Protein AF-A0A671E7N6-F1 (afdb_monomer)

pLDDT: mean 70.08, std 12.47, range [36.19, 86.0]

Solvent-accessible surface area (backbone atoms only — not comparable to full-atom values): 4713 Å² total; per-residue (Å²): 132,85,80,80,75,70,76,79,47,74,74,77,76,51,87,85,71,54,75,71,54,52,71,70,48,51,75,65,57,52,49,51,50,53,50,53,53,51,50,50,52,52,50,52,65,71,64,38,94,81,75,60,65,67,67,56,60,51,48,53,51,49,53,48,48,53,65,57,55,58,62,76,79,111

Structure (mmCIF, N/CA/C/O backbone):
data_AF-A0A671E7N6-F1
#
_entry.id   AF-A0A671E7N6-F1
#
loop_
_atom_site.group_PDB
_atom_site.id
_atom_site.type_symbol
_atom_site.label_atom_id
_atom_site.label_alt_id
_atom_site.label_comp_id
_atom_site.label_asym_id
_atom_site.label_entity_id
_atom_site.label_seq_id
_atom_site.pdbx_PDB_ins_code
_atom_site.Cartn_x
_atom_site.Cartn_y
_atom_site.Cartn_z
_atom_site.occupancy
_atom_site.B_iso_or_equiv
_atom_site.auth_seq_id
_atom_site.auth_comp_id
_atom_site.auth_asym_id
_atom_site.auth_atom_id
_atom_site.pdbx_PDB_model_num
ATOM 1 N N . MET A 1 1 ? -5.133 19.010 -30.379 1.00 36.19 1 MET A N 1
ATOM 2 C CA . MET A 1 1 ? -5.600 18.006 -29.400 1.00 36.19 1 MET A CA 1
ATOM 3 C C . MET A 1 1 ? -4.927 18.339 -28.085 1.00 36.19 1 MET A C 1
ATOM 5 O O . MET A 1 1 ? -3.717 18.190 -27.992 1.00 36.19 1 MET A O 1
ATOM 9 N N . ALA A 1 2 ? -5.662 18.924 -27.140 1.00 39.78 2 ALA A N 1
ATOM 10 C CA . ALA A 1 2 ? -5.120 19.212 -25.819 1.00 39.78 2 ALA A CA 1
ATOM 11 C C . ALA A 1 2 ? -4.904 17.873 -25.106 1.00 39.78 2 ALA A C 1
ATOM 13 O O . ALA A 1 2 ? -5.869 17.174 -24.799 1.00 39.78 2 ALA A O 1
ATOM 14 N N . LEU A 1 3 ? -3.643 17.487 -24.916 1.00 44.34 3 LEU A N 1
ATOM 15 C CA . LEU A 1 3 ? -3.298 16.404 -24.010 1.00 44.34 3 LEU A CA 1
ATOM 16 C C . LEU A 1 3 ? -3.603 16.923 -22.605 1.00 44.34 3 LEU A C 1
ATOM 18 O O . LEU A 1 3 ? -2.817 17.675 -22.037 1.00 44.34 3 LEU A O 1
ATOM 22 N N . PHE A 1 4 ? -4.762 16.560 -22.059 1.00 45.09 4 PHE A N 1
ATOM 23 C CA . PHE A 1 4 ? -4.970 16.586 -20.616 1.00 45.09 4 PHE A CA 1
ATOM 24 C C . PHE A 1 4 ? -4.019 1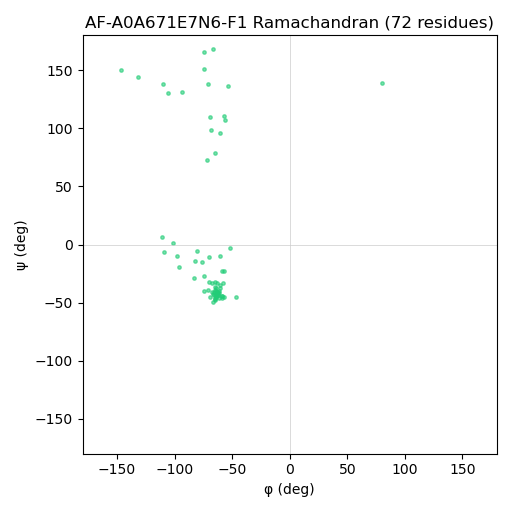5.542 -20.017 1.00 45.09 4 PHE A C 1
ATOM 26 O O . PHE A 1 4 ? -4.417 14.424 -19.706 1.00 45.09 4 PHE A O 1
ATOM 33 N N . GLN A 1 5 ? -2.736 15.886 -19.889 1.00 52.28 5 GLN A N 1
ATOM 34 C CA . GLN A 1 5 ? -1.852 15.232 -18.935 1.00 52.28 5 GLN A CA 1
ATOM 35 C C . GLN A 1 5 ? -2.292 15.722 -17.556 1.00 52.28 5 GLN A C 1
ATOM 37 O O . GLN A 1 5 ? -1.670 16.593 -16.957 1.00 52.28 5 GLN A O 1
ATOM 42 N N . GLY A 1 6 ? -3.448 15.226 -17.102 1.00 51.34 6 GLY A N 1
ATOM 43 C CA . GLY A 1 6 ? -3.821 15.308 -15.703 1.00 51.34 6 GLY A CA 1
ATOM 44 C C . GLY A 1 6 ? -2.698 14.628 -14.942 1.00 51.34 6 GLY A C 1
ATOM 45 O O . GLY A 1 6 ? -2.467 13.434 -15.120 1.00 51.34 6 GLY A O 1
ATOM 46 N N . GLN A 1 7 ? -1.927 15.420 -14.209 1.00 53.62 7 GLN A N 1
ATOM 47 C CA . GLN A 1 7 ? -0.867 14.942 -13.347 1.00 53.62 7 GLN A CA 1
ATOM 48 C C . GLN A 1 7 ? -1.541 14.036 -12.317 1.00 53.62 7 GLN A C 1
ATOM 50 O O . GLN A 1 7 ? -2.133 14.541 -11.371 1.00 53.62 7 GLN A O 1
ATOM 55 N N . LEU A 1 8 ? -1.545 12.720 -12.567 1.00 54.06 8 LEU A N 1
ATOM 56 C CA . LEU A 1 8 ? -2.020 11.733 -11.605 1.00 54.06 8 LEU A CA 1
ATOM 57 C C . LEU A 1 8 ? -1.194 11.950 -10.348 1.00 54.06 8 LEU A C 1
ATOM 59 O O . LEU A 1 8 ? 0.017 11.712 -10.322 1.00 54.06 8 LEU A O 1
ATOM 63 N N . THR A 1 9 ? -1.835 12.521 -9.340 1.00 60.69 9 THR A N 1
ATOM 64 C CA . THR A 1 9 ? -1.186 12.800 -8.076 1.00 60.69 9 THR A CA 1
ATOM 65 C C . THR A 1 9 ? -1.032 11.482 -7.345 1.00 60.69 9 THR A C 1
ATOM 67 O O . THR A 1 9 ? -1.826 10.563 -7.513 1.00 60.69 9 THR A O 1
ATOM 70 N N . PHE A 1 10 ? 0.000 11.372 -6.513 1.00 62.50 10 PHE A N 1
ATOM 71 C CA . PHE A 1 10 ? 0.285 10.160 -5.746 1.00 62.50 10 PHE A CA 1
ATOM 72 C C . PHE A 1 10 ? -0.981 9.606 -5.060 1.00 62.50 10 PHE A C 1
ATOM 74 O O . PHE A 1 10 ? -1.281 8.427 -5.212 1.00 62.50 10 PHE A O 1
ATOM 81 N N . LYS A 1 11 ? -1.785 10.475 -4.432 1.00 62.97 11 LYS A N 1
ATOM 82 C CA . LYS A 1 11 ? -3.077 10.141 -3.802 1.00 62.97 11 LYS A CA 1
ATOM 83 C C . LYS A 1 11 ? -4.117 9.487 -4.716 1.00 62.97 11 LYS A C 1
ATOM 85 O O . LYS A 1 11 ? -5.013 8.824 -4.215 1.00 62.97 11 LYS A O 1
ATOM 90 N N . ASP A 1 12 ? -4.019 9.671 -6.025 1.00 67.00 12 ASP A N 1
ATOM 91 C CA . ASP A 1 12 ? -4.956 9.080 -6.981 1.00 67.00 12 ASP A CA 1
ATOM 92 C C . ASP A 1 12 ? -4.591 7.623 -7.310 1.00 67.00 12 ASP A C 1
ATOM 94 O O . ASP A 1 12 ? -5.402 6.895 -7.876 1.00 67.00 12 ASP A O 1
ATOM 98 N N . MET A 1 13 ? -3.373 7.184 -6.963 1.00 66.81 13 MET A N 1
ATOM 99 C CA . MET A 1 13 ? -2.872 5.838 -7.266 1.00 66.81 13 MET A CA 1
ATOM 100 C C . MET A 1 13 ? -3.049 4.843 -6.117 1.00 66.81 13 MET A C 1
ATOM 102 O O . MET A 1 13 ? -2.977 3.634 -6.340 1.00 66.81 13 MET A O 1
ATOM 106 N N . PHE A 1 14 ? -3.242 5.312 -4.885 1.00 69.31 14 PHE A N 1
ATOM 107 C CA . PHE A 1 14 ? -3.391 4.436 -3.727 1.00 69.31 14 PHE A CA 1
ATOM 108 C C . PHE A 1 14 ? -4.342 5.037 -2.701 1.00 69.31 14 PHE A C 1
ATOM 110 O O . PHE A 1 14 ? -4.464 6.250 -2.550 1.00 69.31 14 PHE A O 1
ATOM 117 N N . ILE A 1 15 ? -5.002 4.142 -1.979 1.00 73.62 15 ILE A N 1
ATOM 118 C CA . ILE A 1 15 ? -5.837 4.482 -0.836 1.00 73.62 15 ILE A CA 1
ATOM 119 C C . ILE A 1 15 ? -4.949 4.356 0.400 1.00 73.62 15 ILE A C 1
ATOM 121 O O . ILE A 1 15 ? -4.238 3.366 0.556 1.00 73.62 15 ILE A O 1
ATOM 125 N N . GLU A 1 16 ? -4.955 5.365 1.259 1.00 75.44 16 GLU A N 1
ATOM 126 C CA . GLU A 1 16 ? -4.270 5.327 2.548 1.00 75.44 16 GLU A CA 1
ATOM 127 C C . GLU A 1 16 ? -5.321 5.171 3.638 1.00 75.44 16 GLU A C 1
ATOM 129 O O . GLU A 1 16 ? -6.315 5.894 3.635 1.00 75.44 16 GLU A O 1
ATOM 134 N N . PHE A 1 17 ? -5.105 4.215 4.536 1.00 77.25 17 PHE A N 1
ATOM 135 C CA . PHE A 1 17 ? -5.943 4.017 5.710 1.00 77.25 17 PHE A CA 1
ATOM 136 C C . PHE A 1 17 ? -5.148 4.419 6.945 1.00 77.25 17 PHE A C 1
ATOM 138 O O . PHE A 1 17 ? -3.971 4.065 7.065 1.00 77.25 17 PHE A O 1
ATOM 145 N N . SER A 1 18 ? -5.790 5.119 7.878 1.00 81.56 18 SER A N 1
ATOM 146 C CA . SER A 1 18 ? -5.252 5.270 9.229 1.00 81.56 18 SER A CA 1
ATOM 147 C C . SER A 1 18 ? -5.238 3.921 9.960 1.00 81.56 18 SER A C 1
ATOM 149 O O . SER A 1 18 ? -5.844 2.940 9.519 1.00 81.56 18 SER A O 1
ATOM 151 N N . GLN A 1 19 ? -4.557 3.850 11.105 1.00 77.44 19 GLN A N 1
ATOM 152 C CA . GLN A 1 19 ? -4.540 2.634 11.920 1.00 77.44 19 GLN A CA 1
ATOM 153 C C . GLN A 1 19 ? -5.953 2.258 12.401 1.00 77.44 19 GLN A C 1
ATOM 155 O O . GLN A 1 19 ? -6.331 1.089 12.358 1.00 77.44 19 GLN A O 1
ATOM 160 N N . GLU A 1 20 ? -6.752 3.249 12.795 1.00 83.06 20 GLU A N 1
ATOM 161 C CA . GLU A 1 20 ? -8.135 3.064 13.239 1.00 83.06 20 GLU A CA 1
ATOM 162 C C . GLU A 1 20 ? -9.040 2.601 12.088 1.00 83.06 20 GLU A C 1
ATOM 164 O O . GLU A 1 20 ? -9.870 1.707 12.265 1.00 83.06 20 GLU A O 1
ATOM 169 N N . GLU A 1 21 ? -8.863 3.168 10.890 1.00 83.94 21 GLU A N 1
ATOM 170 C CA . GLU A 1 21 ? -9.594 2.740 9.694 1.00 83.94 21 GLU A CA 1
ATOM 171 C C . GLU A 1 21 ? -9.209 1.314 9.299 1.00 83.94 21 GLU A C 1
ATOM 173 O O . GLU A 1 21 ? -10.081 0.508 8.982 1.00 83.94 21 GLU A O 1
ATOM 178 N N . TRP A 1 22 ? -7.921 0.972 9.393 1.00 82.06 22 TRP A N 1
ATOM 179 C CA . TRP A 1 22 ? -7.411 -0.367 9.116 1.00 82.06 22 TRP A CA 1
ATOM 180 C C . TRP A 1 22 ? -7.994 -1.428 10.054 1.00 82.06 22 TRP A C 1
ATOM 182 O O . TRP A 1 22 ? -8.351 -2.526 9.610 1.00 82.06 22 TRP A O 1
ATOM 192 N N . GLU A 1 23 ? -8.116 -1.117 11.348 1.00 81.38 23 GLU A N 1
ATOM 193 C CA . GLU A 1 23 ? -8.751 -1.994 12.339 1.00 81.38 23 GLU A CA 1
ATOM 194 C C . GLU A 1 23 ? -10.235 -2.230 12.041 1.00 81.38 23 GLU A C 1
ATOM 196 O O . GLU A 1 23 ? -10.722 -3.344 12.245 1.00 81.38 23 GLU A O 1
ATOM 201 N N . CYS A 1 24 ? -10.916 -1.235 11.468 1.00 85.75 24 CYS A N 1
ATOM 202 C CA . CYS A 1 24 ? -12.308 -1.342 11.037 1.00 85.75 24 CYS A CA 1
ATOM 203 C C . CYS A 1 24 ? -12.508 -2.138 9.732 1.00 85.75 24 CYS A C 1
ATOM 205 O O . CYS A 1 24 ? -13.642 -2.524 9.445 1.00 85.75 24 CYS A O 1
ATOM 207 N N . LEU A 1 25 ? -11.453 -2.392 8.944 1.00 83.94 25 LEU A N 1
ATOM 208 C CA . LEU A 1 25 ? -11.563 -3.161 7.699 1.00 83.94 25 LEU A CA 1
ATOM 209 C C . LEU A 1 25 ? -11.824 -4.645 7.964 1.00 83.94 25 LEU A C 1
ATOM 211 O O . LEU A 1 25 ? -11.161 -5.280 8.790 1.00 83.94 25 LEU A O 1
ATOM 215 N N . ASP A 1 26 ? -12.725 -5.229 7.177 1.00 86.00 26 ASP A N 1
ATOM 216 C CA . ASP A 1 26 ? -12.932 -6.673 7.176 1.00 86.00 26 ASP A CA 1
ATOM 217 C C . ASP A 1 26 ? -11.791 -7.425 6.458 1.00 86.00 26 ASP A C 1
ATOM 219 O O . ASP A 1 26 ? -10.964 -6.857 5.735 1.00 86.00 26 ASP A O 1
ATOM 223 N N . CYS A 1 27 ? -11.729 -8.744 6.660 1.00 82.81 27 CYS A N 1
ATOM 224 C CA . CYS A 1 27 ? -10.685 -9.586 6.075 1.00 82.81 27 CYS A CA 1
ATOM 225 C C . CYS A 1 27 ? -10.628 -9.508 4.540 1.00 82.81 27 CYS A C 1
ATOM 227 O O . CYS A 1 27 ? -9.537 -9.604 3.975 1.00 82.81 27 CYS A O 1
ATOM 229 N N . ALA A 1 28 ? -11.766 -9.332 3.860 1.00 85.31 28 ALA A N 1
ATOM 230 C CA . ALA A 1 28 ? -11.813 -9.224 2.407 1.00 85.31 28 ALA A CA 1
ATOM 231 C C . ALA A 1 28 ? -11.292 -7.859 1.938 1.00 85.31 28 ALA A C 1
ATOM 233 O O . ALA A 1 28 ? -10.518 -7.802 0.987 1.00 85.31 28 ALA A O 1
ATOM 234 N N . GLN A 1 29 ? -11.621 -6.772 2.640 1.00 84.75 29 GLN A N 1
ATOM 235 C CA . GLN A 1 29 ? -11.078 -5.440 2.354 1.00 84.75 29 GLN A CA 1
ATOM 236 C C . GLN A 1 29 ? -9.560 -5.372 2.554 1.00 84.75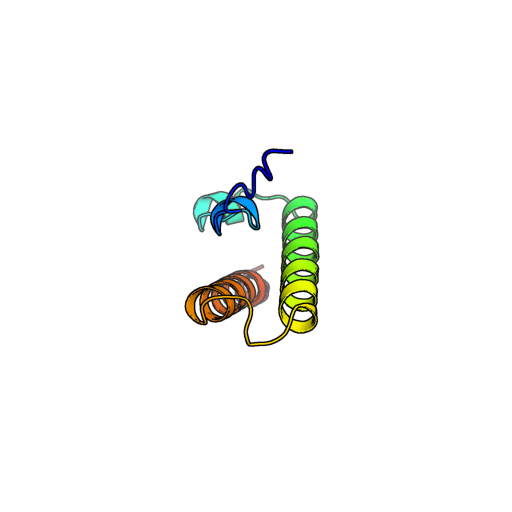 29 GLN A C 1
ATOM 238 O O . GLN A 1 29 ? -8.850 -4.825 1.709 1.00 84.75 29 GLN A O 1
ATOM 243 N N . ARG A 1 30 ? -9.034 -5.986 3.622 1.00 83.69 30 ARG A N 1
ATOM 244 C CA . ARG A 1 30 ? -7.579 -6.077 3.849 1.00 83.69 30 ARG A CA 1
ATOM 245 C C . ARG A 1 30 ? -6.876 -6.920 2.786 1.00 83.69 30 ARG A C 1
ATOM 247 O O . ARG A 1 30 ? -5.760 -6.590 2.384 1.00 83.69 30 ARG A O 1
ATOM 254 N N . ALA A 1 31 ? -7.515 -7.995 2.322 1.00 83.81 31 ALA A N 1
ATOM 255 C CA . ALA A 1 31 ? -7.000 -8.807 1.222 1.00 83.81 31 ALA A CA 1
ATOM 256 C C . ALA A 1 31 ? -6.965 -8.011 -0.091 1.00 83.81 31 ALA A C 1
ATOM 258 O O . ALA A 1 31 ? -5.922 -7.946 -0.734 1.00 83.81 31 ALA A O 1
ATOM 259 N N . LEU A 1 32 ? -8.053 -7.312 -0.426 1.00 84.81 32 LEU A N 1
ATOM 260 C CA . LEU A 1 32 ? -8.119 -6.446 -1.605 1.00 84.81 32 LEU A CA 1
ATOM 261 C C . LEU A 1 32 ? -7.058 -5.346 -1.566 1.00 84.81 32 LEU A C 1
ATOM 263 O O . LEU A 1 32 ? -6.365 -5.122 -2.553 1.00 84.81 32 LEU A O 1
ATOM 267 N N . TYR A 1 33 ? -6.876 -4.694 -0.417 1.00 83.06 33 TYR A N 1
ATOM 268 C CA . TYR A 1 33 ? -5.828 -3.693 -0.242 1.00 83.06 33 TYR A CA 1
ATOM 269 C C . TYR A 1 33 ? -4.435 -4.250 -0.546 1.00 83.06 33 TYR A C 1
ATOM 271 O O . TYR A 1 33 ? -3.626 -3.632 -1.238 1.00 83.06 33 TYR A O 1
ATOM 279 N N . ARG A 1 34 ? -4.158 -5.445 -0.023 1.00 79.75 34 ARG A N 1
ATOM 280 C CA . ARG A 1 34 ? -2.887 -6.138 -0.198 1.00 79.75 34 ARG A CA 1
ATOM 281 C C . ARG A 1 34 ? -2.632 -6.493 -1.664 1.00 79.75 34 ARG A C 1
ATOM 283 O O . ARG A 1 34 ? -1.493 -6.353 -2.118 1.00 79.75 34 ARG A O 1
ATOM 290 N N . ASP A 1 35 ? -3.664 -6.918 -2.383 1.00 84.44 35 ASP A N 1
ATOM 291 C CA . ASP A 1 35 ? -3.585 -7.230 -3.810 1.00 84.44 35 ASP A CA 1
ATOM 292 C C . ASP A 1 35 ? -3.326 -5.959 -4.627 1.00 84.44 35 ASP A C 1
ATOM 294 O O . ASP A 1 35 ? -2.350 -5.906 -5.377 1.00 84.44 35 ASP A O 1
ATOM 298 N N . VAL A 1 36 ? -4.100 -4.895 -4.382 1.00 82.50 36 VAL A N 1
ATOM 299 C CA . VAL A 1 36 ? -3.941 -3.590 -5.046 1.00 82.50 36 VAL A CA 1
ATOM 300 C C . VAL A 1 36 ? -2.544 -3.008 -4.807 1.00 82.50 36 VAL A C 1
ATOM 302 O O . VAL A 1 36 ? -1.881 -2.585 -5.752 1.00 82.50 36 VAL A O 1
ATOM 305 N N . MET A 1 37 ? -2.039 -3.037 -3.570 1.00 80.06 37 MET A N 1
ATOM 306 C CA . MET A 1 37 ? -0.693 -2.537 -3.266 1.00 80.06 37 MET A CA 1
ATOM 307 C C . MET A 1 37 ? 0.418 -3.397 -3.883 1.00 80.06 37 MET A C 1
ATOM 309 O O . MET A 1 37 ? 1.458 -2.866 -4.276 1.00 80.06 37 MET A O 1
ATOM 313 N N . SER A 1 38 ? 0.215 -4.713 -4.007 1.00 79.19 38 SER A N 1
ATOM 314 C CA . SER A 1 38 ? 1.192 -5.601 -4.657 1.00 79.19 38 SER A CA 1
ATOM 315 C C . SER A 1 38 ? 1.238 -5.371 -6.167 1.00 79.19 38 SER A C 1
ATOM 317 O O . SER A 1 38 ? 2.319 -5.379 -6.762 1.00 79.19 38 SER A O 1
ATOM 319 N N . GLU A 1 39 ? 0.080 -5.149 -6.785 1.00 83.12 39 GLU A N 1
ATOM 320 C CA . GLU A 1 39 ? -0.029 -4.824 -8.204 1.00 83.12 39 GLU A CA 1
ATOM 321 C C . GLU A 1 39 ? 0.578 -3.448 -8.494 1.00 83.12 39 GLU A C 1
ATOM 323 O O . GLU A 1 39 ? 1.399 -3.322 -9.399 1.00 83.12 39 GLU A O 1
ATOM 328 N N . ASN A 1 40 ? 0.312 -2.451 -7.646 1.00 77.94 40 ASN A N 1
ATOM 329 C CA . ASN A 1 40 ? 0.946 -1.135 -7.726 1.00 77.94 40 ASN A CA 1
ATOM 330 C C . ASN A 1 40 ? 2.474 -1.208 -7.618 1.00 77.94 40 ASN A C 1
ATOM 332 O O . ASN A 1 40 ? 3.172 -0.599 -8.426 1.00 77.94 40 ASN A O 1
ATOM 336 N N . TYR A 1 41 ? 3.013 -1.993 -6.682 1.00 75.88 41 TYR A N 1
ATOM 337 C CA . TYR A 1 41 ? 4.460 -2.189 -6.566 1.00 75.88 41 TYR A CA 1
ATOM 338 C C . TYR A 1 41 ? 5.058 -2.839 -7.824 1.00 75.88 41 TYR A C 1
ATOM 340 O O . TYR A 1 41 ? 6.085 -2.389 -8.333 1.00 75.88 41 TYR A O 1
ATOM 348 N N . ARG A 1 42 ? 4.394 -3.860 -8.382 1.00 78.94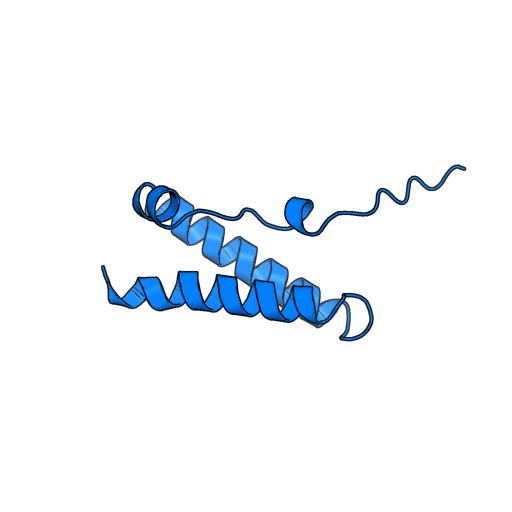 42 ARG A N 1
ATOM 349 C CA . ARG A 1 42 ? 4.796 -4.476 -9.660 1.00 78.94 42 ARG A CA 1
ATOM 350 C C . ARG A 1 42 ? 4.735 -3.488 -10.822 1.00 78.94 42 ARG A C 1
ATOM 352 O O . ARG A 1 42 ? 5.648 -3.478 -11.644 1.00 78.94 42 ARG A O 1
ATOM 359 N N . ASN A 1 43 ? 3.701 -2.656 -10.873 1.00 78.31 43 ASN A N 1
ATOM 360 C CA . ASN A 1 43 ? 3.538 -1.631 -11.896 1.00 78.31 43 ASN A CA 1
ATOM 361 C C . ASN A 1 43 ? 4.653 -0.583 -11.793 1.00 78.31 43 ASN A C 1
ATOM 363 O O . ASN A 1 43 ? 5.251 -0.242 -12.809 1.00 78.31 43 ASN A O 1
ATOM 367 N N . LEU A 1 44 ? 5.015 -0.147 -10.581 1.00 73.56 44 LEU A N 1
ATOM 368 C CA . LEU A 1 44 ? 6.149 0.756 -10.362 1.00 73.56 44 LEU A CA 1
ATOM 369 C C . LEU A 1 44 ? 7.479 0.142 -10.809 1.00 73.56 44 LEU A C 1
ATOM 371 O O . LEU A 1 44 ? 8.234 0.790 -11.530 1.00 73.56 44 LEU A O 1
ATOM 375 N N . LEU A 1 45 ? 7.747 -1.115 -10.441 1.00 74.25 45 LEU A N 1
ATOM 376 C CA . LEU A 1 45 ? 8.938 -1.831 -10.905 1.00 74.25 45 LEU A CA 1
ATOM 377 C C . LEU A 1 45 ? 8.966 -1.963 -12.436 1.00 74.25 45 LEU A C 1
ATOM 379 O O . LEU A 1 45 ? 10.027 -1.857 -13.046 1.00 74.25 45 LEU A O 1
ATOM 383 N N . SER A 1 46 ? 7.803 -2.170 -13.062 1.00 74.19 46 SER A N 1
ATOM 384 C CA . SER A 1 46 ? 7.675 -2.298 -14.516 1.00 74.19 46 SER A CA 1
ATOM 385 C C . SER A 1 46 ? 7.813 -0.971 -15.265 1.00 74.19 46 SER A C 1
AT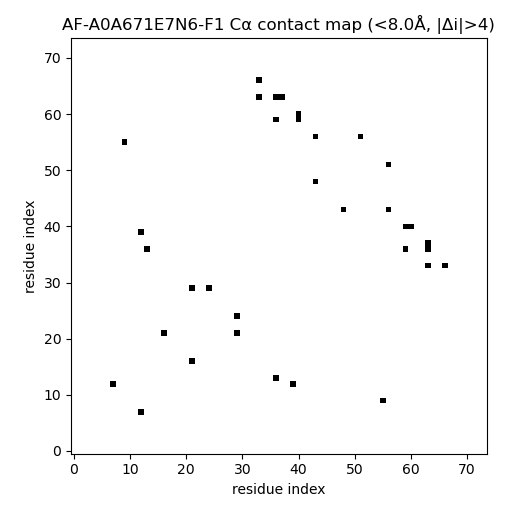OM 387 O O . SER A 1 46 ? 8.190 -0.983 -16.435 1.00 74.19 46 SER A O 1
ATOM 389 N N . LEU A 1 47 ? 7.487 0.159 -14.636 1.00 70.06 47 LEU A N 1
ATOM 390 C CA . LEU A 1 47 ? 7.574 1.489 -15.247 1.00 70.06 47 LEU A CA 1
ATOM 391 C C . LEU A 1 47 ? 9.003 2.060 -15.242 1.00 70.06 47 LEU A C 1
ATOM 393 O O . LEU A 1 47 ? 9.249 3.087 -15.873 1.00 70.06 47 LEU A O 1
ATOM 397 N N . GLY A 1 48 ? 9.946 1.358 -14.609 1.00 60.31 48 GLY A N 1
ATOM 398 C CA . GLY A 1 48 ? 11.364 1.692 -14.599 1.00 60.31 48 GLY A CA 1
ATOM 399 C C . GLY A 1 48 ? 11.704 2.794 -13.595 1.00 60.31 48 GLY A C 1
ATOM 400 O O . GLY A 1 48 ? 11.009 3.800 -13.471 1.00 60.31 48 GLY A O 1
ATOM 401 N N . GLU A 1 49 ? 12.831 2.607 -12.912 1.00 57.25 49 GLU A N 1
ATOM 402 C CA . GLU A 1 49 ? 13.403 3.403 -11.807 1.00 57.25 49 GLU A CA 1
ATOM 403 C C . GLU A 1 49 ? 13.552 4.924 -12.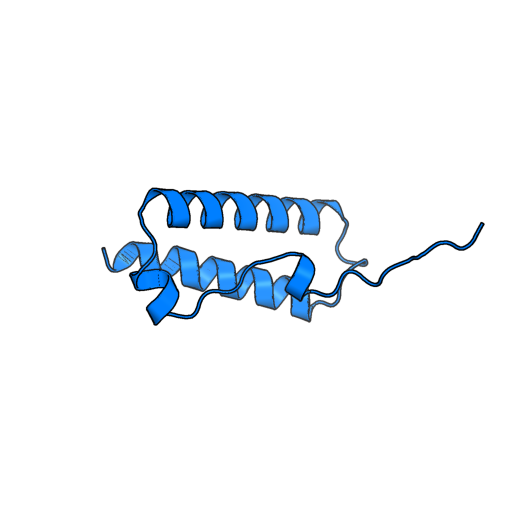056 1.00 57.25 49 GLU A C 1
ATOM 405 O O . GLU A 1 49 ? 13.968 5.654 -11.164 1.00 57.25 49 GLU A O 1
ATOM 410 N N . GLY A 1 50 ? 13.221 5.423 -13.252 1.00 58.25 50 GLY A N 1
ATOM 411 C CA . GLY A 1 50 ? 13.394 6.822 -13.650 1.00 58.25 50 GLY A CA 1
ATOM 412 C C . GLY A 1 50 ? 12.111 7.642 -13.803 1.00 58.25 50 GLY A C 1
ATOM 413 O O . GLY A 1 50 ? 12.216 8.842 -14.042 1.00 58.25 50 GLY A O 1
ATOM 414 N N . ASN A 1 51 ? 10.919 7.040 -13.699 1.00 62.03 51 ASN A N 1
ATOM 415 C CA . ASN A 1 51 ? 9.665 7.746 -14.009 1.00 62.03 51 ASN A CA 1
ATOM 416 C C . ASN A 1 51 ? 8.925 8.313 -12.787 1.00 62.03 51 ASN A C 1
ATOM 418 O O . ASN A 1 51 ? 7.980 9.084 -12.955 1.00 62.03 51 ASN A O 1
ATOM 422 N N . PHE A 1 52 ? 9.348 7.963 -11.569 1.00 63.47 52 PHE A N 1
ATOM 423 C CA . PHE A 1 52 ? 8.706 8.409 -10.333 1.00 63.47 52 PHE A CA 1
ATOM 424 C C . PHE A 1 52 ? 9.733 8.932 -9.327 1.00 63.47 52 PHE A C 1
ATOM 426 O O . PHE A 1 52 ? 10.826 8.372 -9.232 1.00 63.47 52 PHE A O 1
ATOM 433 N N . PRO A 1 53 ? 9.390 9.977 -8.553 1.00 69.19 53 PRO A N 1
ATOM 434 C CA . PRO A 1 53 ? 10.205 10.429 -7.435 1.00 69.19 53 PRO A CA 1
ATOM 435 C C . PRO A 1 53 ? 10.514 9.268 -6.469 1.00 69.19 53 PRO A C 1
ATOM 437 O O . PRO A 1 53 ? 9.605 8.491 -6.150 1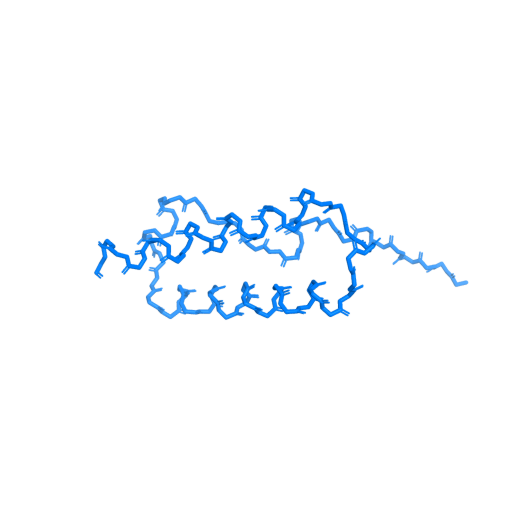.00 69.19 53 PRO A O 1
ATOM 440 N N . PRO A 1 54 ? 11.758 9.129 -5.976 1.00 68.56 54 PRO A N 1
ATOM 441 C CA . PRO A 1 54 ? 12.142 8.064 -5.045 1.00 68.56 54 PRO A CA 1
ATOM 442 C C . PRO A 1 54 ? 11.322 8.085 -3.746 1.00 68.56 54 PRO A C 1
ATOM 444 O O . PRO A 1 54 ? 11.149 7.044 -3.111 1.00 68.56 54 PRO A O 1
ATOM 447 N N . GLU A 1 55 ? 10.747 9.235 -3.382 1.00 74.12 55 GLU A N 1
ATOM 448 C CA . GLU A 1 55 ? 9.811 9.367 -2.265 1.00 74.12 55 GLU A CA 1
ATOM 449 C C . GLU A 1 55 ? 8.556 8.500 -2.457 1.00 74.12 55 GLU A C 1
ATOM 451 O O . GLU A 1 55 ? 8.052 7.938 -1.488 1.00 74.12 55 GLU A O 1
ATOM 456 N N . ILE A 1 56 ? 8.076 8.328 -3.696 1.00 71.62 56 ILE A N 1
ATOM 457 C CA . ILE A 1 56 ? 6.894 7.511 -4.020 1.00 71.62 56 ILE A CA 1
ATOM 458 C C . ILE A 1 56 ? 7.190 6.028 -3.808 1.00 71.62 56 ILE A C 1
ATOM 460 O O . ILE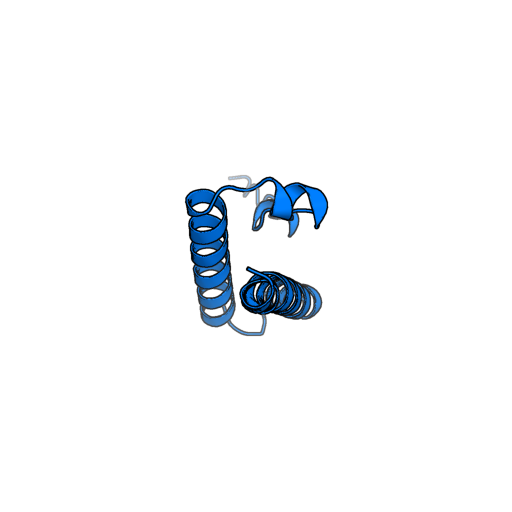 A 1 56 ? 6.395 5.313 -3.195 1.00 71.62 56 ILE A O 1
ATOM 464 N N . ALA A 1 57 ? 8.347 5.568 -4.287 1.00 72.19 57 ALA A N 1
ATOM 465 C CA . ALA A 1 57 ? 8.769 4.183 -4.118 1.00 72.19 57 ALA A CA 1
ATOM 466 C C . ALA A 1 57 ? 8.974 3.849 -2.631 1.00 72.19 57 ALA A C 1
ATOM 468 O O . ALA A 1 57 ? 8.475 2.831 -2.154 1.00 72.19 57 ALA A O 1
ATOM 469 N N . LEU A 1 58 ? 9.635 4.738 -1.881 1.00 75.75 58 LEU A N 1
ATOM 470 C CA . LEU A 1 58 ? 9.821 4.596 -0.435 1.00 75.75 58 LEU A CA 1
ATOM 471 C C . LEU A 1 58 ? 8.493 4.599 0.326 1.00 75.75 58 LEU A C 1
ATOM 473 O O . LEU A 1 58 ? 8.303 3.756 1.199 1.00 75.75 58 LEU A O 1
ATOM 477 N N . HIS A 1 59 ? 7.560 5.493 -0.016 1.00 77.56 59 HIS A N 1
ATOM 478 C CA . HIS A 1 59 ? 6.256 5.553 0.643 1.00 77.56 59 HIS A CA 1
ATOM 479 C C . HIS A 1 59 ? 5.426 4.298 0.370 1.00 77.56 59 HIS A C 1
ATOM 481 O O . HIS A 1 59 ? 4.855 3.731 1.296 1.00 77.56 59 HIS A O 1
ATOM 487 N N . MET A 1 60 ? 5.400 3.800 -0.871 1.00 74.38 60 MET A N 1
ATOM 488 C CA . MET A 1 60 ? 4.703 2.549 -1.180 1.00 74.38 60 MET A CA 1
ATOM 489 C C . MET A 1 60 ? 5.316 1.352 -0.454 1.00 74.38 60 MET A C 1
ATOM 491 O O . MET A 1 60 ? 4.572 0.540 0.087 1.00 74.38 60 MET A O 1
ATOM 495 N N . VAL A 1 61 ? 6.648 1.255 -0.385 1.00 72.62 61 VAL A N 1
ATOM 496 C CA . VAL A 1 61 ? 7.327 0.199 0.382 1.00 72.62 61 VAL A CA 1
ATOM 497 C C . VAL A 1 61 ? 7.013 0.321 1.874 1.00 72.62 61 VAL A C 1
ATOM 499 O O . VAL A 1 61 ? 6.734 -0.689 2.513 1.00 72.62 61 VAL A O 1
ATOM 502 N N . GLN A 1 62 ? 6.986 1.535 2.428 1.00 76.69 62 GLN A N 1
ATOM 503 C CA . GLN A 1 62 ? 6.654 1.771 3.834 1.00 76.69 62 GLN A CA 1
ATOM 504 C C . GLN A 1 62 ? 5.210 1.377 4.162 1.00 76.69 62 GLN A C 1
ATOM 506 O O . GLN A 1 62 ? 4.970 0.684 5.148 1.00 76.69 62 GLN A O 1
ATOM 511 N N . VAL A 1 63 ? 4.259 1.770 3.314 1.00 73.75 63 VAL A N 1
ATOM 512 C CA . VAL A 1 63 ? 2.840 1.412 3.431 1.00 73.75 63 VAL A CA 1
ATOM 513 C C . VAL A 1 63 ? 2.638 -0.101 3.265 1.00 73.75 63 VAL A C 1
ATOM 515 O O . VAL A 1 63 ? 1.844 -0.724 3.969 1.00 73.75 63 VAL A O 1
ATOM 518 N N . PHE A 1 64 ? 3.401 -0.735 2.374 1.00 71.75 64 PHE A N 1
ATOM 519 C CA . PHE A 1 64 ? 3.393 -2.187 2.224 1.00 71.75 64 PHE A CA 1
ATOM 520 C C . PHE A 1 64 ? 3.922 -2.879 3.482 1.00 71.75 64 PHE A C 1
ATOM 522 O O . PHE A 1 64 ? 3.308 -3.818 3.981 1.00 71.75 64 PHE A O 1
ATOM 529 N N . LEU A 1 65 ? 5.042 -2.407 4.032 1.00 71.19 65 LEU A N 1
ATOM 530 C CA . LEU A 1 65 ? 5.630 -2.957 5.249 1.00 71.19 65 LEU A CA 1
ATOM 531 C C . LEU A 1 65 ? 4.726 -2.749 6.466 1.00 71.19 65 LEU A C 1
ATOM 533 O O . LEU A 1 65 ? 4.600 -3.678 7.260 1.00 71.19 65 LEU A O 1
ATOM 537 N N . SER A 1 66 ? 4.050 -1.605 6.606 1.00 70.25 66 SER A N 1
ATOM 538 C CA . SER A 1 66 ? 3.099 -1.381 7.702 1.00 70.25 66 SER A CA 1
ATOM 539 C C . SER A 1 66 ? 1.897 -2.327 7.598 1.00 70.25 66 SER A C 1
ATOM 541 O O . SER A 1 66 ? 1.603 -3.045 8.557 1.00 70.25 66 SER A O 1
ATOM 543 N N . ALA A 1 67 ? 1.290 -2.449 6.413 1.00 66.94 67 ALA A N 1
ATOM 544 C 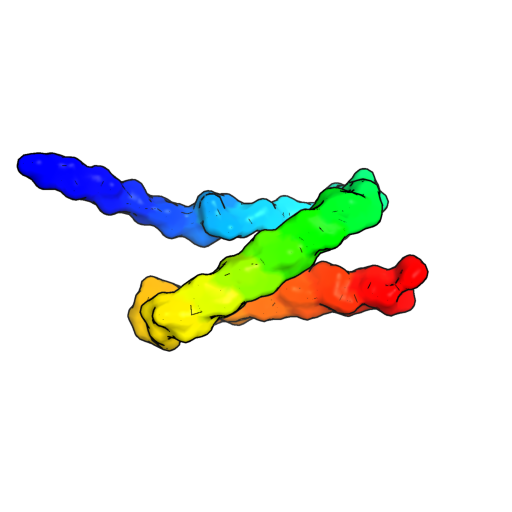CA . ALA A 1 67 ? 0.174 -3.361 6.160 1.00 66.94 67 ALA A CA 1
ATOM 545 C C . ALA A 1 67 ? 0.554 -4.850 6.305 1.00 66.94 67 ALA A C 1
ATOM 547 O O . ALA A 1 67 ? -0.266 -5.676 6.711 1.00 66.94 67 ALA A O 1
ATOM 548 N N . TYR A 1 68 ? 1.799 -5.225 5.987 1.00 63.06 68 TYR A N 1
ATOM 549 C CA . TYR A 1 68 ? 2.305 -6.591 6.160 1.00 63.06 68 TYR A CA 1
ATOM 550 C C . TYR A 1 68 ? 2.786 -6.885 7.585 1.00 63.06 68 TYR A C 1
ATOM 552 O O . TYR A 1 68 ? 2.694 -8.036 8.003 1.00 63.06 68 TYR A O 1
ATOM 560 N N . SER A 1 69 ? 3.263 -5.890 8.335 1.00 58.94 69 SER A N 1
ATOM 561 C CA . SER A 1 69 ? 3.665 -6.035 9.743 1.00 58.94 69 SER A CA 1
ATOM 562 C C . SER A 1 69 ? 2.452 -6.246 10.661 1.00 58.94 69 SER A C 1
ATOM 564 O O . SER A 1 69 ? 2.499 -7.059 11.583 1.00 58.94 69 SER A O 1
ATOM 566 N N . LEU A 1 70 ? 1.301 -5.650 10.321 1.00 54.28 70 LEU A N 1
ATOM 567 C CA . LEU A 1 70 ? 0.003 -5.911 10.969 1.00 54.28 70 LEU A CA 1
ATOM 568 C C . LEU A 1 70 ? -0.472 -7.378 10.855 1.00 54.28 70 LEU A C 1
ATOM 570 O O . LEU A 1 70 ? -1.404 -7.777 11.547 1.00 54.28 70 LEU A O 1
ATOM 574 N N . ARG A 1 71 ? 0.198 -8.214 10.046 1.00 57.31 71 ARG A N 1
ATOM 575 C CA . ARG A 1 71 ? -0.025 -9.670 9.958 1.00 57.31 71 ARG A CA 1
ATOM 576 C C . ARG A 1 71 ? 0.435 -10.445 11.199 1.00 57.31 71 ARG A C 1
ATOM 578 O O . ARG A 1 71 ? 0.134 -11.627 11.291 1.00 57.31 71 ARG A O 1
ATOM 585 N N . PHE A 1 72 ? 1.168 -9.816 12.120 1.00 45.25 72 PHE A N 1
ATOM 586 C CA . PHE A 1 72 ? 1.620 -10.455 13.363 1.00 45.25 72 PHE A CA 1
ATOM 587 C C . PHE A 1 72 ? 0.802 -10.081 14.610 1.00 45.25 72 PHE A C 1
ATOM 589 O O . PHE A 1 72 ? 1.117 -10.578 15.688 1.00 45.25 72 PHE A O 1
ATOM 596 N N . CYS A 1 73 ? -0.240 -9.247 14.487 1.00 50.34 73 CYS A N 1
ATOM 597 C CA . CYS A 1 73 ? -1.087 -8.843 15.621 1.00 50.34 73 CYS A CA 1
ATOM 598 C C . CYS A 1 73 ? -2.526 -9.403 15.590 1.00 50.34 73 CYS A C 1
ATOM 600 O O . CYS A 1 73 ? -3.325 -9.030 16.446 1.00 50.34 73 CYS A O 1
ATOM 602 N N . LEU A 1 74 ? -2.862 -10.289 14.642 1.00 50.81 74 LEU A N 1
ATOM 603 C CA . LEU A 1 74 ? -4.137 -11.022 14.588 1.00 50.81 74 LEU A CA 1
ATOM 604 C C . LEU A 1 74 ? -3.902 -12.518 14.382 1.00 50.81 74 LEU A C 1
ATOM 606 O O . LEU A 1 74 ? -3.104 -12.856 13.478 1.00 50.81 74 LEU A O 1
#

Secondary structure (DSSP, 8-state):
---------HHHH-----HHHHHHS-HHHHHHHHHHHHHHHHHHHHH-TTSS-HHHHHHHHHHHHHHHHGGG--

Organism: Rhinolophus ferrumequinum (NCBI:txid59479)

InterPro domains:
  IPR001909 Krueppel-associated box [PF01352] (8-48)
  IPR001909 Krueppel-associated box [PS50805] (8-74)
  IPR001909 Krueppel-associated box [SM00349] (8-67)
  IPR001909 Krueppel-associated box [cd07765] (8-47)
  IPR036051 Krueppel-associated box domain superfamily [SSF109640] (1-60)
  IPR050169 Krueppel C2H2-type zinc-finger [PTHR23232] (5-56)

Radius of gyration: 14.39 Å; Cα contacts (8 Å, |Δi|>4): 17; chains: 1; bounding box: 26×30×45 Å

Mean predicted aligned error: 9.63 Å

Foldseek 3Di:
DDPPPVVCDLCNQADDDDPVRVVVDDPVRLVVNLVSLVVVLVVVVVVDPPPDDVVSNVVSVVSNCVSVVVVVVD

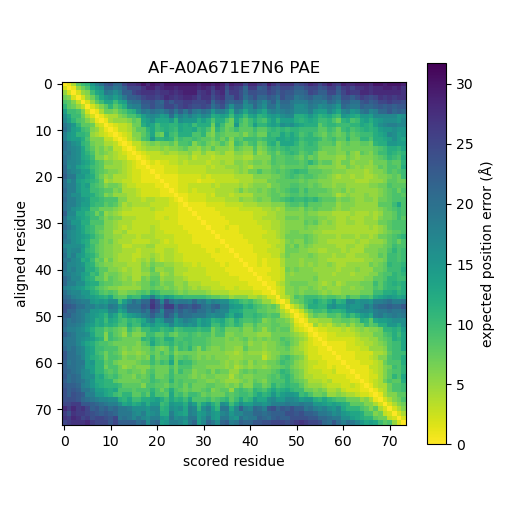Sequence (74 aa):
MALFQGQLTFKDMFIEFSQEEWECLDCAQRALYRDVMSENYRNLLSLGEGNFPPEIALHMVQVFLSAYSLRFCL